Protein AF-A0A1W6N083-F1 (afdb_monomer_lite)

Secondary structure (DSSP, 8-state):
---PPP-TTSHHHHHHHHHHHHHHHHHHHHHHHHHHHTT-GGGHHHHHHHHHHHHHHHHHHHTS-TTTS-HHHHHHHHHHHHHHHHHHHHHHHHHHHS-TT----HHHHHHHTTTT-

pLDDT: mean 78.33, std 11.99, range [54.44, 95.31]

Structure (mmCIF, N/CA/C/O backbone):
data_AF-A0A1W6N083-F1
#
_entry.id   AF-A0A1W6N083-F1
#
loop_
_atom_site.group_PDB
_atom_site.id
_atom_site.type_symbol
_atom_site.label_atom_id
_atom_site.label_alt_id
_atom_site.label_comp_id
_atom_site.label_asym_id
_atom_site.label_entity_id
_atom_site.label_seq_id
_atom_site.pdbx_PDB_ins_code
_atom_site.Cartn_x
_atom_site.Cartn_y
_atom_site.Cartn_z
_atom_site.occupancy
_atom_site.B_iso_or_equiv
_atom_site.auth_seq_id
_atom_site.auth_comp_id
_atom_site.auth_asym_id
_atom_site.auth_atom_id
_atom_site.pdbx_PDB_model_num
ATOM 1 N N . MET A 1 1 ? -48.422 -7.367 26.287 1.00 58.53 1 MET A N 1
ATOM 2 C CA . MET A 1 1 ? -47.544 -8.138 25.378 1.00 58.53 1 MET A CA 1
ATOM 3 C C . MET A 1 1 ? -47.242 -7.254 24.163 1.00 58.53 1 MET A C 1
ATOM 5 O O . MET A 1 1 ? -48.152 -7.005 23.389 1.00 58.53 1 MET A O 1
ATOM 9 N N . SER A 1 2 ? -46.050 -6.652 24.055 1.00 71.44 2 SER A N 1
ATOM 10 C CA . SER A 1 2 ? -45.715 -5.656 23.013 1.00 71.44 2 SER A CA 1
ATOM 11 C C . SER A 1 2 ? -44.721 -6.254 22.017 1.00 71.44 2 SER A C 1
ATOM 13 O O . SER A 1 2 ? -43.572 -6.498 22.372 1.00 71.44 2 SER A O 1
ATOM 15 N N . THR A 1 3 ? -45.152 -6.505 20.780 1.00 77.19 3 THR A N 1
ATOM 16 C CA . THR A 1 3 ? -44.279 -6.964 19.690 1.00 77.19 3 THR A CA 1
ATOM 17 C C . THR A 1 3 ? -43.965 -5.785 18.780 1.00 77.19 3 THR A C 1
ATOM 19 O O . THR A 1 3 ? -44.801 -5.365 17.979 1.00 77.19 3 THR A O 1
ATOM 22 N N . ARG A 1 4 ? -42.769 -5.209 18.919 1.00 68.31 4 ARG A N 1
ATOM 23 C CA . ARG A 1 4 ? -42.318 -4.133 18.029 1.00 68.31 4 ARG A CA 1
ATOM 24 C C . ARG A 1 4 ? -41.910 -4.721 16.671 1.00 68.31 4 ARG A C 1
ATOM 26 O O . ARG A 1 4 ? -41.165 -5.701 16.654 1.00 68.31 4 ARG A O 1
ATOM 33 N N . PRO A 1 5 ? -42.345 -4.140 15.540 1.00 67.25 5 PRO A N 1
ATOM 34 C CA . PRO A 1 5 ? -41.905 -4.580 14.224 1.00 67.25 5 PRO A CA 1
ATOM 35 C C . PRO A 1 5 ? -40.424 -4.237 14.009 1.00 67.25 5 PRO A C 1
ATOM 37 O O . PRO A 1 5 ? -39.993 -3.098 14.199 1.00 67.25 5 PRO A O 1
ATOM 40 N N . VAL A 1 6 ? -39.639 -5.237 13.605 1.00 67.31 6 VAL A N 1
ATOM 41 C CA . VAL A 1 6 ? -38.221 -5.089 13.255 1.00 67.31 6 VAL A CA 1
ATOM 42 C C . VAL A 1 6 ? -38.106 -4.311 11.938 1.00 67.31 6 VAL A C 1
ATOM 44 O O . VAL A 1 6 ? -38.594 -4.741 10.893 1.00 67.31 6 VAL A O 1
ATOM 47 N N . SER A 1 7 ? -37.462 -3.144 11.991 1.00 68.56 7 SER A N 1
ATOM 48 C CA . SER A 1 7 ? -37.220 -2.262 10.843 1.00 68.56 7 SER A CA 1
ATOM 49 C C . SER A 1 7 ? -36.202 -2.872 9.866 1.00 68.56 7 SER A C 1
ATOM 51 O O . SER A 1 7 ? -35.028 -3.021 10.196 1.00 68.56 7 SER A O 1
ATOM 53 N N . LYS A 1 8 ? -36.629 -3.178 8.631 1.00 58.44 8 LYS A N 1
ATOM 54 C CA . LYS A 1 8 ? -35.793 -3.728 7.537 1.00 58.44 8 LYS A CA 1
ATOM 55 C C . LYS A 1 8 ? -34.963 -2.682 6.766 1.00 58.44 8 LYS A C 1
ATOM 57 O O . LYS A 1 8 ? -34.435 -2.988 5.702 1.00 58.44 8 LYS A O 1
ATOM 62 N N . ARG A 1 9 ? -34.843 -1.443 7.261 1.00 64.50 9 ARG A N 1
ATOM 63 C CA . ARG A 1 9 ? -34.189 -0.338 6.526 1.00 64.50 9 ARG A CA 1
ATOM 64 C C . ARG A 1 9 ? -32.673 -0.199 6.745 1.00 64.50 9 ARG A C 1
ATOM 66 O O . ARG A 1 9 ? -32.054 0.606 6.064 1.00 64.50 9 ARG A O 1
ATOM 73 N N . GLY A 1 10 ? -32.070 -0.974 7.652 1.00 58.59 10 GLY A N 1
ATOM 74 C CA . GLY A 1 10 ? -30.650 -0.823 8.015 1.00 58.59 10 GLY A CA 1
ATOM 75 C C . GLY A 1 10 ? -29.657 -1.741 7.290 1.00 58.59 10 GLY A C 1
ATOM 76 O O . GLY A 1 10 ? -28.530 -1.331 7.034 1.00 58.59 10 GLY A O 1
ATOM 77 N N . MET A 1 11 ? -30.044 -2.974 6.939 1.00 60.00 11 MET A N 1
ATOM 78 C CA . MET A 1 11 ? -29.085 -3.969 6.428 1.00 60.00 11 MET A CA 1
ATOM 79 C C . MET A 1 11 ? -28.577 -3.639 5.020 1.00 60.00 11 MET A C 1
ATOM 81 O O . MET A 1 11 ? -27.378 -3.701 4.770 1.00 60.00 11 MET A O 1
ATOM 85 N N . THR A 1 12 ? -29.452 -3.241 4.100 1.00 62.72 12 THR A N 1
ATOM 86 C CA . THR A 1 12 ? -29.088 -3.049 2.686 1.00 62.72 12 THR A CA 1
ATOM 87 C C . THR A 1 12 ? -28.088 -1.918 2.461 1.00 62.72 12 THR A C 1
ATOM 89 O O . THR A 1 12 ? -27.215 -2.067 1.615 1.00 62.72 12 THR A O 1
ATOM 92 N N . GLY A 1 13 ? -28.149 -0.827 3.233 1.00 62.06 13 GLY A N 1
ATOM 93 C CA . GLY A 1 13 ? -27.212 0.298 3.094 1.00 62.06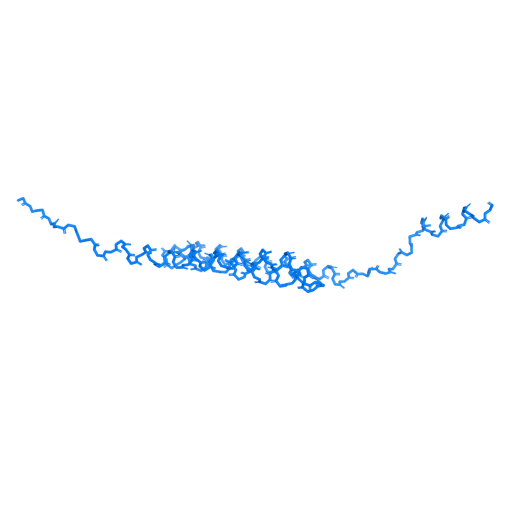 13 GLY A CA 1
ATOM 94 C C . GLY A 1 13 ? -25.781 -0.044 3.523 1.00 62.06 13 GLY A C 1
ATOM 95 O O . GLY A 1 13 ? -24.822 0.363 2.871 1.00 62.06 13 GLY A O 1
ATOM 96 N N . VAL A 1 14 ? -25.637 -0.852 4.577 1.00 66.56 14 VAL A N 1
ATOM 97 C CA . VAL A 1 14 ? -24.331 -1.321 5.065 1.00 66.56 14 VAL A CA 1
ATOM 98 C C . VAL A 1 14 ? -23.713 -2.304 4.068 1.00 66.56 14 VAL A C 1
ATOM 100 O O . VAL A 1 14 ? -22.551 -2.161 3.692 1.00 66.56 14 VAL A O 1
ATOM 103 N N . PHE A 1 15 ? -24.512 -3.253 3.571 1.00 68.25 15 PHE A N 1
ATOM 104 C CA . PHE A 1 15 ? -24.074 -4.202 2.546 1.00 68.25 15 PHE A CA 1
ATOM 105 C C . PHE A 1 15 ? -23.681 -3.515 1.232 1.00 68.25 15 PHE A C 1
ATOM 107 O O . PHE A 1 15 ? -22.669 -3.891 0.648 1.00 68.25 15 PHE A O 1
ATOM 114 N N . LEU A 1 16 ? -24.414 -2.484 0.790 1.00 71.06 16 LEU A N 1
ATOM 115 C CA . LEU A 1 16 ? -24.061 -1.725 -0.417 1.00 71.06 16 LEU A CA 1
ATOM 116 C C . LEU A 1 16 ? -22.715 -1.001 -0.277 1.00 71.06 16 LEU A C 1
ATOM 118 O O . LEU A 1 16 ? -21.933 -0.986 -1.225 1.00 71.06 16 LEU A O 1
ATOM 122 N N . GLY A 1 17 ? -22.421 -0.451 0.907 1.00 77.69 17 GLY A N 1
ATOM 123 C CA . GLY A 1 17 ? -21.132 0.181 1.194 1.00 77.69 17 GLY A CA 1
ATOM 124 C C . GLY A 1 17 ? -19.968 -0.808 1.097 1.00 77.69 17 GLY A C 1
ATOM 125 O O . GLY A 1 17 ? -19.006 -0.562 0.370 1.00 77.69 17 GLY A O 1
ATOM 126 N N . TYR A 1 18 ? -20.078 -1.962 1.763 1.00 80.00 18 TYR A N 1
ATOM 127 C CA . TYR A 1 18 ? -19.049 -3.006 1.696 1.00 80.00 18 TYR A CA 1
ATOM 128 C C . TYR A 1 18 ? -18.908 -3.617 0.297 1.00 80.00 18 TYR A C 1
ATOM 130 O O . TYR A 1 18 ? -17.787 -3.863 -0.146 1.00 80.00 18 TYR A O 1
ATOM 138 N N . ALA A 1 19 ? -20.014 -3.813 -0.426 1.00 83.69 19 ALA A N 1
ATOM 139 C CA . ALA A 1 19 ? -19.998 -4.317 -1.798 1.00 83.69 19 ALA A CA 1
ATOM 140 C C . ALA A 1 19 ? -19.293 -3.349 -2.764 1.00 83.69 19 ALA A C 1
ATOM 142 O O . ALA A 1 19 ? -18.542 -3.793 -3.631 1.00 83.69 19 ALA A O 1
ATOM 143 N N . GLY A 1 20 ? -19.472 -2.035 -2.587 1.00 85.25 20 GLY A N 1
ATOM 144 C CA . GLY A 1 20 ? -18.758 -1.022 -3.368 1.00 85.25 20 GLY A CA 1
ATOM 145 C C . GLY A 1 20 ? -17.243 -1.067 -3.150 1.00 85.25 20 GLY A C 1
ATOM 146 O O . GLY A 1 20 ? -16.479 -1.048 -4.114 1.00 85.25 20 GLY A O 1
ATOM 147 N N . VAL A 1 21 ? -16.794 -1.200 -1.896 1.00 84.00 21 VAL A N 1
ATOM 148 C CA . VAL A 1 21 ? -15.359 -1.339 -1.584 1.00 84.00 21 VAL A CA 1
ATOM 149 C C . VAL A 1 21 ? -14.803 -2.662 -2.114 1.00 84.00 21 VAL A C 1
ATOM 151 O O . VAL A 1 21 ? -13.698 -2.697 -2.653 1.00 84.00 21 VAL A O 1
ATOM 154 N N . TRP A 1 22 ? -15.567 -3.749 -2.000 1.00 86.06 22 TRP A N 1
ATOM 155 C CA . TRP A 1 22 ? -15.189 -5.046 -2.555 1.00 86.06 22 TRP A CA 1
ATOM 156 C C . TRP A 1 22 ? -15.000 -4.979 -4.076 1.00 86.06 22 TRP A C 1
ATOM 158 O O . TRP A 1 22 ? -13.981 -5.445 -4.585 1.00 86.06 22 TRP A O 1
ATOM 168 N N . LEU A 1 23 ? -15.923 -4.332 -4.796 1.00 91.38 23 LEU A N 1
ATOM 169 C CA . LEU A 1 23 ? -15.792 -4.108 -6.237 1.00 91.38 23 LEU A CA 1
ATOM 170 C C . LEU A 1 23 ? -14.556 -3.272 -6.571 1.00 91.38 23 LEU A C 1
ATOM 172 O O . LEU A 1 23 ? -13.816 -3.626 -7.485 1.00 91.38 23 LEU A O 1
ATOM 176 N N . LEU A 1 24 ? -14.299 -2.201 -5.815 1.00 89.88 24 LEU A N 1
ATOM 177 C CA . LEU A 1 24 ? -13.108 -1.374 -6.001 1.00 89.88 24 LEU A CA 1
ATOM 178 C C . LEU A 1 24 ? -11.821 -2.198 -5.833 1.00 89.88 24 LEU A C 1
ATOM 180 O O . LEU A 1 24 ? -10.922 -2.106 -6.665 1.00 89.88 24 LEU A O 1
ATOM 184 N N . LEU A 1 25 ? -11.747 -3.049 -4.806 1.00 89.75 25 LEU A N 1
ATOM 185 C CA . LEU A 1 25 ? -10.611 -3.948 -4.583 1.00 89.75 25 LEU A CA 1
ATOM 186 C C . LEU A 1 25 ? -10.425 -4.953 -5.722 1.00 89.75 25 LEU A C 1
ATOM 188 O O . LEU A 1 25 ? -9.293 -5.179 -6.147 1.00 89.75 25 LEU A O 1
ATOM 192 N N . MET A 1 26 ? -11.515 -5.530 -6.233 1.00 93.69 26 MET A N 1
ATOM 193 C CA . MET A 1 26 ? -11.466 -6.441 -7.381 1.00 93.69 26 MET A CA 1
ATOM 194 C C . MET A 1 26 ? -10.995 -5.735 -8.653 1.00 93.69 26 MET A C 1
ATOM 196 O O . MET A 1 26 ? -10.232 -6.306 -9.429 1.00 93.69 26 MET A O 1
ATOM 200 N N . LEU A 1 27 ? -11.390 -4.477 -8.847 1.00 93.50 27 LEU A N 1
ATOM 201 C CA . LEU A 1 27 ? -10.971 -3.669 -9.988 1.00 93.50 27 LEU A CA 1
ATOM 202 C C . LEU A 1 27 ? -9.472 -3.342 -9.914 1.00 93.50 27 LEU A C 1
ATOM 204 O O . LEU A 1 27 ? -8.755 -3.527 -10.896 1.00 93.50 27 LEU A O 1
ATOM 208 N N . LEU A 1 28 ? -8.974 -2.950 -8.736 1.00 90.00 28 LEU A N 1
ATOM 209 C CA . LEU A 1 28 ? -7.538 -2.758 -8.493 1.00 90.00 28 LEU A CA 1
ATOM 210 C C . LEU A 1 28 ? -6.742 -4.050 -8.712 1.00 90.00 28 LEU A C 1
ATOM 212 O O . LEU A 1 28 ? -5.679 -4.014 -9.330 1.00 90.00 28 LEU A O 1
ATOM 216 N N . LEU A 1 29 ? -7.260 -5.189 -8.245 1.00 91.88 29 LEU A N 1
ATOM 217 C CA . LEU A 1 29 ? -6.638 -6.494 -8.461 1.00 91.88 29 LEU A CA 1
ATOM 218 C C . LEU A 1 29 ? -6.564 -6.830 -9.956 1.00 91.88 29 LEU A C 1
ATOM 220 O O . LEU A 1 29 ? -5.509 -7.236 -10.440 1.00 91.88 29 LEU A O 1
ATOM 224 N N . GLY A 1 30 ? -7.660 -6.625 -10.689 1.00 92.06 30 GLY A N 1
ATOM 225 C CA . GLY A 1 30 ? -7.709 -6.821 -12.135 1.00 92.06 30 GLY A CA 1
ATOM 226 C C . GLY A 1 30 ? -6.714 -5.927 -12.875 1.00 92.06 30 GLY A C 1
ATOM 227 O O . GLY A 1 30 ? -6.017 -6.401 -13.770 1.00 92.06 30 GLY A O 1
ATOM 228 N N . ALA A 1 31 ? -6.578 -4.664 -12.462 1.00 89.38 31 ALA A N 1
ATOM 229 C CA . ALA A 1 31 ? -5.586 -3.746 -13.017 1.00 89.38 31 ALA A CA 1
ATOM 230 C C . ALA A 1 31 ? -4.149 -4.219 -12.744 1.00 89.38 31 ALA A C 1
ATOM 232 O O . ALA A 1 31 ? -3.325 -4.240 -13.659 1.00 89.38 31 ALA A O 1
ATOM 233 N N . ASN A 1 32 ? -3.858 -4.653 -11.513 1.00 90.94 32 ASN A N 1
ATOM 234 C CA . ASN A 1 32 ? -2.545 -5.179 -11.137 1.00 90.94 32 ASN A CA 1
ATOM 235 C C . ASN A 1 32 ? -2.179 -6.424 -11.964 1.00 90.94 32 ASN A C 1
ATOM 237 O O . ASN A 1 32 ? -1.076 -6.533 -12.502 1.00 90.94 32 ASN A O 1
ATOM 241 N N . LEU A 1 33 ? -3.144 -7.331 -12.131 1.00 89.38 33 LEU A N 1
ATOM 242 C CA . LEU A 1 33 ? -2.988 -8.535 -12.935 1.00 89.38 33 LEU A CA 1
ATOM 243 C C . LEU A 1 33 ? -2.788 -8.197 -14.422 1.00 89.38 33 LEU A C 1
ATOM 245 O O . LEU A 1 33 ? -1.896 -8.743 -15.066 1.00 89.38 33 LEU A O 1
ATOM 249 N N . GLY A 1 34 ? -3.554 -7.243 -14.957 1.00 88.19 34 GLY A N 1
ATOM 250 C CA . GLY A 1 34 ? -3.381 -6.745 -16.320 1.00 88.19 34 GLY A CA 1
ATOM 251 C C . GLY A 1 34 ? -1.970 -6.208 -16.562 1.00 88.19 34 GLY A C 1
ATOM 252 O O . GLY A 1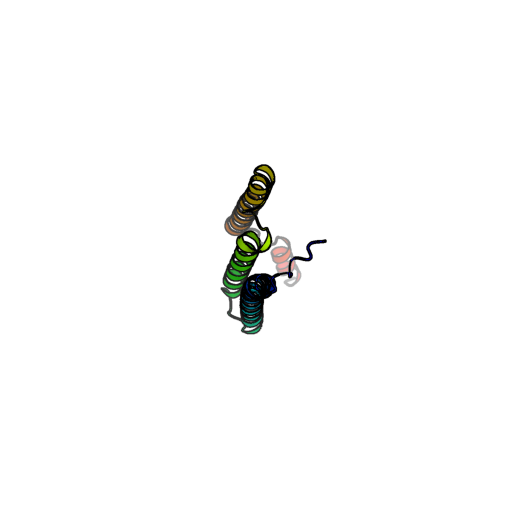 34 ? -1.317 -6.600 -17.525 1.00 88.19 34 GLY A O 1
ATOM 253 N N . ILE A 1 35 ? -1.440 -5.389 -15.650 1.00 86.56 35 ILE A N 1
ATOM 254 C CA . ILE A 1 35 ? -0.074 -4.852 -15.757 1.00 86.56 35 ILE A CA 1
ATOM 255 C C . ILE A 1 35 ? 0.977 -5.969 -15.762 1.00 86.56 35 ILE A C 1
ATOM 257 O O . ILE A 1 35 ? 1.978 -5.857 -16.473 1.00 86.56 35 ILE A O 1
ATOM 261 N N . ALA A 1 36 ? 0.758 -7.052 -15.010 1.00 84.44 36 ALA A N 1
ATOM 262 C CA . ALA A 1 36 ? 1.641 -8.217 -15.035 1.00 84.44 36 ALA A CA 1
ATOM 263 C C . ALA A 1 36 ? 1.666 -8.903 -16.412 1.00 84.44 36 ALA A C 1
ATOM 265 O O . ALA A 1 36 ? 2.733 -9.311 -16.872 1.00 84.44 36 ALA A O 1
ATOM 266 N N . TYR A 1 37 ? 0.527 -8.969 -17.106 1.00 82.81 37 TYR A N 1
ATOM 267 C CA . TYR A 1 37 ? 0.445 -9.565 -18.441 1.00 82.81 37 TYR A CA 1
ATOM 268 C C . TYR A 1 37 ? 0.918 -8.639 -19.567 1.00 82.81 37 TYR A C 1
ATOM 270 O O . TYR A 1 37 ? 1.478 -9.122 -20.550 1.00 82.81 37 TYR A O 1
ATOM 278 N N . LEU A 1 38 ? 0.767 -7.317 -19.433 1.00 82.38 38 LEU A N 1
ATOM 279 C CA . LEU A 1 38 ? 1.121 -6.366 -20.494 1.00 82.38 38 LEU A CA 1
ATOM 280 C C . LEU A 1 38 ? 2.640 -6.123 -20.675 1.00 82.38 38 LEU A C 1
ATOM 282 O O . LEU A 1 38 ? 3.015 -5.305 -21.509 1.00 82.38 38 LEU A O 1
ATOM 286 N N . ARG A 1 39 ? 3.534 -6.825 -19.955 1.00 73.56 39 ARG A N 1
ATOM 287 C CA . ARG A 1 39 ? 5.009 -6.692 -20.070 1.00 73.56 39 ARG A CA 1
ATOM 288 C C . ARG A 1 39 ? 5.475 -5.225 -20.185 1.00 73.56 39 ARG A C 1
ATOM 290 O O . ARG A 1 39 ? 6.241 -4.879 -21.081 1.00 73.56 39 ARG A O 1
ATOM 297 N N . LEU A 1 40 ? 5.066 -4.372 -19.239 1.00 69.56 40 LEU A N 1
ATOM 298 C CA . LEU A 1 40 ? 5.366 -2.922 -19.190 1.00 69.56 40 LEU A CA 1
ATOM 299 C C . LEU A 1 40 ? 6.867 -2.547 -19.027 1.00 69.56 40 LEU A C 1
ATOM 301 O O . LEU A 1 40 ? 7.211 -1.431 -18.641 1.00 69.56 40 LEU A O 1
ATOM 305 N N . GLY A 1 41 ? 7.796 -3.453 -19.328 1.00 77.56 41 GLY A N 1
ATOM 306 C CA . GLY A 1 41 ? 9.231 -3.208 -19.230 1.00 77.56 41 GLY A CA 1
ATOM 307 C C . GLY A 1 41 ? 9.704 -2.987 -17.789 1.00 77.56 41 GLY A C 1
ATOM 308 O O . GLY A 1 41 ? 9.125 -3.497 -16.831 1.00 77.56 41 GLY A O 1
ATOM 309 N N . ARG A 1 42 ? 10.792 -2.223 -17.632 1.00 79.81 42 ARG A N 1
ATOM 310 C CA . ARG A 1 42 ? 11.513 -2.020 -16.359 1.00 79.81 42 ARG A CA 1
ATOM 311 C C . ARG A 1 42 ? 10.661 -1.398 -15.243 1.00 79.81 42 ARG A C 1
ATOM 313 O O . ARG A 1 42 ? 10.951 -1.641 -14.077 1.00 79.81 42 ARG A O 1
ATOM 320 N N . PHE A 1 43 ? 9.635 -0.616 -15.582 1.00 81.44 43 PHE A N 1
ATOM 321 C CA . PHE A 1 43 ? 8.811 0.117 -14.611 1.00 81.44 43 PHE A CA 1
ATOM 322 C C . PHE A 1 43 ? 7.605 -0.675 -14.090 1.00 81.44 43 PHE A C 1
ATOM 324 O O . PHE A 1 43 ? 6.984 -0.257 -13.112 1.00 81.44 43 PHE A O 1
ATOM 331 N N . ALA A 1 44 ? 7.291 -1.831 -14.688 1.00 85.00 44 ALA A N 1
ATOM 332 C CA . ALA A 1 44 ? 6.164 -2.665 -14.269 1.00 85.00 44 ALA A CA 1
ATOM 333 C C . ALA A 1 44 ? 6.187 -3.036 -12.768 1.00 85.00 44 ALA A C 1
ATOM 335 O O . ALA A 1 44 ? 5.146 -2.898 -12.126 1.00 85.00 44 ALA A O 1
ATOM 336 N N . PRO A 1 45 ? 7.330 -3.419 -12.159 1.00 84.50 45 PRO A N 1
ATOM 337 C CA . PRO A 1 45 ? 7.367 -3.784 -10.742 1.00 84.50 45 PRO A CA 1
ATOM 338 C C . PRO A 1 45 ? 7.043 -2.610 -9.811 1.00 84.50 45 PRO A C 1
ATOM 340 O O . PRO A 1 45 ? 6.318 -2.782 -8.837 1.00 84.50 45 PRO A O 1
ATOM 343 N N . ALA A 1 46 ? 7.533 -1.404 -10.122 1.00 87.38 46 ALA A N 1
ATOM 344 C CA . ALA A 1 46 ? 7.259 -0.210 -9.320 1.00 87.38 46 ALA A CA 1
ATOM 345 C C . ALA A 1 46 ? 5.763 0.151 -9.343 1.00 87.38 46 ALA A C 1
ATOM 347 O O . ALA A 1 46 ? 5.178 0.471 -8.310 1.00 87.38 46 ALA A O 1
ATOM 348 N N . LEU A 1 47 ? 5.131 0.033 -10.514 1.00 88.50 47 LEU A N 1
ATOM 349 C CA . LEU A 1 47 ? 3.696 0.257 -10.696 1.00 88.50 47 LEU A CA 1
ATOM 350 C C . LEU A 1 47 ? 2.847 -0.777 -9.944 1.00 88.50 47 LEU A C 1
ATOM 352 O O . LEU A 1 47 ? 1.914 -0.402 -9.235 1.00 88.50 47 LEU A O 1
ATOM 356 N N . GLN A 1 48 ? 3.196 -2.063 -10.048 1.00 90.50 48 GLN A N 1
ATOM 357 C CA . GLN A 1 48 ? 2.508 -3.146 -9.333 1.00 90.50 48 GLN A CA 1
ATOM 358 C C . GLN A 1 48 ? 2.620 -2.980 -7.812 1.00 90.50 48 GLN A C 1
ATOM 360 O O . GLN A 1 48 ? 1.628 -3.130 -7.100 1.00 90.50 48 GLN A O 1
ATOM 365 N N . LEU A 1 49 ? 3.802 -2.602 -7.310 1.00 89.12 49 LEU A N 1
ATOM 366 C CA . LEU A 1 49 ? 4.005 -2.295 -5.892 1.00 89.12 49 LEU A CA 1
ATOM 367 C C . LEU A 1 49 ? 3.179 -1.085 -5.442 1.00 89.12 49 LEU A C 1
ATOM 369 O O . LEU A 1 49 ? 2.586 -1.126 -4.366 1.00 89.12 49 LEU A O 1
ATOM 373 N N . GLY A 1 50 ? 3.082 -0.036 -6.264 1.00 90.56 50 GLY A N 1
ATOM 374 C CA . GLY A 1 50 ? 2.239 1.126 -5.975 1.00 90.56 50 GLY A CA 1
ATOM 375 C C . GLY A 1 50 ? 0.754 0.766 -5.854 1.00 90.56 50 GLY A C 1
ATOM 376 O O . GLY A 1 50 ? 0.087 1.178 -4.903 1.00 90.56 50 GLY A O 1
ATOM 377 N N . ILE A 1 51 ? 0.242 -0.060 -6.771 1.00 91.50 51 ILE A N 1
ATOM 378 C CA . ILE A 1 51 ? -1.149 -0.537 -6.729 1.00 91.50 51 ILE A CA 1
ATOM 379 C C . ILE A 1 51 ? -1.375 -1.442 -5.515 1.00 91.50 51 ILE A C 1
ATOM 381 O O . ILE A 1 51 ? -2.356 -1.260 -4.793 1.00 91.50 51 ILE A O 1
ATOM 385 N N . ALA A 1 52 ? -0.448 -2.362 -5.237 1.00 89.88 52 ALA A N 1
ATOM 386 C CA . ALA A 1 52 ? -0.519 -3.235 -4.070 1.00 89.88 52 ALA A CA 1
ATOM 387 C C . ALA A 1 52 ? -0.514 -2.440 -2.750 1.00 89.88 52 ALA A C 1
ATOM 389 O O . ALA A 1 52 ? -1.292 -2.743 -1.844 1.00 89.88 52 ALA A O 1
ATOM 390 N N . ALA A 1 53 ? 0.298 -1.382 -2.648 1.00 89.19 53 ALA A N 1
ATOM 391 C CA . ALA A 1 53 ? 0.316 -0.496 -1.485 1.00 89.19 53 ALA A CA 1
ATOM 392 C C . ALA A 1 53 ? -1.023 0.238 -1.304 1.00 89.19 53 ALA A C 1
ATOM 394 O O . ALA A 1 53 ? -1.546 0.316 -0.191 1.00 89.19 53 ALA A O 1
ATOM 395 N N . PHE A 1 54 ? -1.622 0.724 -2.395 1.00 90.12 54 PHE A N 1
ATOM 396 C CA . PHE A 1 54 ? -2.934 1.367 -2.345 1.00 90.12 54 PHE A CA 1
ATOM 397 C C . PHE A 1 54 ? -4.044 0.380 -1.942 1.00 90.12 54 PHE A C 1
ATOM 399 O O . PHE A 1 54 ? -4.887 0.717 -1.108 1.00 90.12 54 PHE A O 1
ATOM 406 N N . GLN A 1 55 ? -4.005 -0.865 -2.438 1.00 89.19 55 GLN A N 1
ATOM 407 C CA . GLN A 1 55 ? -4.903 -1.937 -1.985 1.00 89.19 55 GLN A CA 1
ATOM 408 C C . GLN A 1 55 ? -4.768 -2.194 -0.478 1.00 89.19 55 GLN A C 1
ATOM 410 O O . GLN A 1 55 ? -5.778 -2.268 0.223 1.00 89.19 55 GLN A O 1
ATOM 415 N N . ALA A 1 56 ? -3.540 -2.286 0.039 1.00 87.06 56 ALA A N 1
ATOM 416 C CA . ALA A 1 56 ? -3.299 -2.478 1.467 1.00 87.06 56 ALA A CA 1
ATOM 417 C C . ALA A 1 56 ? -3.842 -1.306 2.306 1.00 87.06 56 ALA A C 1
ATOM 419 O O . ALA A 1 56 ? -4.459 -1.533 3.347 1.00 87.06 56 ALA A O 1
ATOM 420 N N . LEU A 1 57 ? -3.689 -0.064 1.831 1.00 86.06 57 LEU A N 1
ATOM 421 C CA . LEU A 1 57 ? -4.215 1.129 2.500 1.00 86.06 57 LEU A CA 1
ATOM 422 C C . LEU A 1 57 ? -5.751 1.132 2.553 1.00 86.06 57 LEU A C 1
ATOM 424 O O . LEU A 1 57 ? -6.330 1.418 3.601 1.00 86.06 57 LEU A O 1
ATOM 428 N N . LEU A 1 58 ? -6.413 0.779 1.446 1.00 84.12 58 LEU A N 1
ATOM 429 C CA . LEU A 1 58 ? -7.869 0.619 1.379 1.00 84.12 58 LEU A CA 1
ATOM 430 C C . LEU A 1 58 ? -8.358 -0.420 2.395 1.00 84.12 58 LEU A C 1
ATOM 432 O O . LEU A 1 58 ? -9.294 -0.153 3.148 1.00 84.12 58 LEU A O 1
ATOM 436 N N . ILE A 1 59 ? -7.704 -1.582 2.459 1.00 83.38 59 ILE A N 1
ATOM 437 C CA . ILE A 1 59 ? -8.046 -2.641 3.418 1.00 83.38 59 ILE A CA 1
ATOM 438 C C . ILE A 1 59 ? -7.864 -2.145 4.856 1.00 83.38 59 ILE A C 1
ATOM 440 O O . ILE A 1 59 ? -8.767 -2.296 5.682 1.00 83.38 59 ILE A O 1
ATOM 444 N N . TRP A 1 60 ? -6.734 -1.501 5.145 1.00 78.88 60 TRP A N 1
ATOM 445 C CA . TRP A 1 60 ? -6.433 -0.968 6.469 1.00 78.88 60 TRP A CA 1
ATOM 446 C C . TRP A 1 60 ? -7.463 0.076 6.922 1.00 78.88 60 TRP A C 1
ATOM 448 O O . TRP A 1 60 ? -7.999 -0.027 8.022 1.00 78.88 60 TRP A O 1
ATOM 458 N N . LEU A 1 61 ? -7.811 1.045 6.070 1.00 74.25 61 LEU A N 1
ATOM 459 C CA . LEU A 1 61 ? -8.745 2.120 6.422 1.00 74.25 61 LEU A CA 1
ATOM 460 C C . LEU A 1 61 ? -10.207 1.659 6.520 1.00 74.25 61 LEU A C 1
ATOM 462 O O . LEU A 1 61 ? -10.945 2.171 7.364 1.00 74.25 61 LEU A O 1
ATOM 466 N N . LEU A 1 62 ? -10.642 0.734 5.657 1.00 71.06 62 LEU A N 1
ATOM 467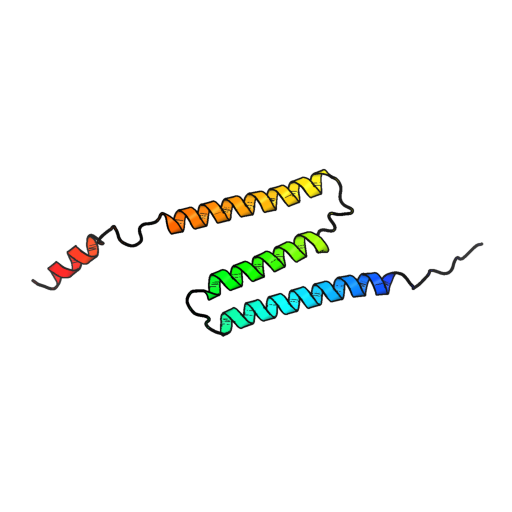 C CA . LEU A 1 62 ? -12.064 0.402 5.484 1.00 71.06 62 LEU A CA 1
ATOM 468 C C . LEU A 1 62 ? -12.468 -0.920 6.146 1.00 71.06 62 LEU A C 1
ATOM 470 O O . LEU A 1 62 ? -13.553 -0.997 6.721 1.00 71.06 62 LEU A O 1
ATOM 474 N N . PHE A 1 63 ? -11.619 -1.951 6.103 1.00 65.69 63 PHE A N 1
ATOM 475 C CA . PHE A 1 63 ? -11.970 -3.282 6.618 1.00 65.69 63 PHE A CA 1
ATOM 476 C C . PHE A 1 63 ? -11.575 -3.500 8.076 1.00 65.69 63 PHE A C 1
ATOM 478 O O . PHE A 1 63 ? -12.274 -4.225 8.779 1.00 65.69 63 PHE A O 1
ATOM 485 N N . MET A 1 64 ? -10.526 -2.845 8.584 1.00 67.75 64 MET A N 1
ATOM 486 C CA . MET A 1 64 ? -10.122 -3.023 9.990 1.00 67.75 64 MET A CA 1
ATOM 487 C C . MET A 1 64 ? -11.002 -2.266 10.998 1.00 67.75 64 MET A C 1
ATOM 489 O O . MET A 1 64 ? -10.700 -2.287 12.187 1.00 67.75 64 MET A O 1
ATOM 493 N N . ASN A 1 65 ? -12.073 -1.592 10.552 1.00 63.72 65 ASN A N 1
ATOM 494 C CA . ASN A 1 65 ? -13.030 -0.847 11.384 1.00 63.72 65 ASN A CA 1
ATOM 495 C C . ASN A 1 65 ? -12.375 -0.079 12.558 1.00 63.72 65 ASN A C 1
ATOM 497 O O . ASN A 1 65 ? -12.881 -0.047 13.683 1.00 63.72 65 ASN A O 1
ATOM 501 N N . LEU A 1 66 ? -11.231 0.563 12.292 1.00 56.81 66 LEU A N 1
ATOM 502 C CA . LEU A 1 66 ? -10.403 1.248 13.296 1.00 56.81 66 LEU A CA 1
ATOM 503 C C . LEU A 1 66 ? -11.150 2.375 14.022 1.00 56.81 66 LEU A C 1
ATOM 505 O O . LEU A 1 66 ? -10.725 2.815 15.088 1.00 56.81 66 LEU A O 1
ATOM 509 N N . ARG A 1 67 ? -12.270 2.833 13.453 1.00 54.44 67 ARG A N 1
ATOM 510 C CA . ARG A 1 67 ? -13.149 3.860 14.019 1.00 54.44 67 ARG A CA 1
ATOM 511 C C . ARG A 1 67 ? -13.969 3.375 15.219 1.00 54.44 67 ARG A C 1
ATOM 513 O O . ARG A 1 67 ? -14.331 4.207 16.040 1.00 54.44 67 ARG A O 1
ATOM 520 N N . GLY A 1 68 ? -14.243 2.073 15.334 1.00 59.19 68 GLY A N 1
ATOM 521 C CA . GLY A 1 68 ? -14.968 1.486 16.471 1.00 59.19 68 GLY A CA 1
ATOM 522 C C . GLY A 1 68 ? -14.082 0.739 17.474 1.00 59.19 68 GLY A C 1
ATOM 523 O O . GLY A 1 68 ? -14.575 0.304 18.510 1.00 59.19 68 GLY A O 1
ATOM 524 N N . SER A 1 69 ? -12.793 0.554 17.167 1.00 58.72 69 SER A N 1
ATOM 525 C CA . SER A 1 69 ? -11.883 -0.260 17.984 1.00 58.72 69 SER A CA 1
ATOM 526 C C . SER A 1 69 ? -11.221 0.535 19.113 1.00 58.72 69 SER A C 1
ATOM 528 O O . SER A 1 69 ? -11.029 1.750 19.010 1.00 58.72 69 SER A O 1
ATOM 530 N N . SER A 1 70 ? -10.825 -0.168 20.174 1.00 67.44 70 SER A N 1
ATOM 531 C CA . SER A 1 70 ? -10.146 0.415 21.329 1.00 67.44 70 SER A CA 1
ATOM 532 C C . SER A 1 70 ? -8.812 1.094 20.942 1.00 67.44 70 SER A C 1
ATOM 534 O O . SER A 1 70 ? -8.134 0.656 20.007 1.00 67.44 70 SER A O 1
ATOM 536 N N . PRO A 1 71 ? -8.391 2.155 21.664 1.00 73.00 71 PRO A N 1
ATOM 537 C CA . PRO A 1 71 ? -7.150 2.889 21.389 1.00 73.00 71 PRO A CA 1
ATOM 538 C C . PRO A 1 71 ? -5.883 2.035 21.151 1.00 73.00 71 PRO A C 1
ATOM 540 O O . PRO A 1 71 ? -5.155 2.352 20.208 1.00 73.00 71 PRO A O 1
ATOM 543 N N . PRO A 1 72 ? -5.605 0.947 21.908 1.00 73.31 72 PRO A N 1
ATOM 544 C CA . PRO A 1 72 ? -4.402 0.140 21.683 1.00 73.31 72 PRO A CA 1
ATOM 545 C C . PRO A 1 72 ? -4.389 -0.592 20.333 1.00 73.31 72 PRO A C 1
ATOM 547 O O . PRO A 1 72 ? -3.329 -0.716 19.724 1.00 73.31 72 PRO A O 1
ATOM 550 N N . VAL A 1 73 ? -5.548 -1.011 19.809 1.00 79.12 73 VAL A N 1
ATOM 551 C CA . VAL A 1 73 ? -5.637 -1.695 18.503 1.00 79.12 73 VAL A CA 1
ATOM 552 C C . VAL A 1 73 ? -5.211 -0.761 17.372 1.00 79.12 73 VAL A C 1
ATOM 554 O O . VAL A 1 73 ? -4.484 -1.161 16.462 1.00 79.12 73 VAL A O 1
ATOM 557 N N . ARG A 1 74 ? -5.603 0.515 17.460 1.00 76.62 74 ARG A N 1
ATOM 558 C CA . ARG A 1 74 ? -5.220 1.541 16.483 1.00 76.62 74 ARG A CA 1
ATOM 559 C C . ARG A 1 74 ? -3.716 1.790 16.477 1.00 76.62 74 ARG A C 1
ATOM 561 O O . ARG A 1 74 ? -3.134 1.908 15.402 1.00 76.62 74 ARG A O 1
ATOM 568 N N . LEU A 1 75 ? -3.106 1.833 17.663 1.00 83.31 75 LEU A N 1
ATOM 569 C CA . LEU A 1 75 ? -1.665 2.026 17.812 1.00 83.31 75 LEU A CA 1
ATOM 570 C C . LEU A 1 75 ? -0.894 0.850 17.214 1.00 83.31 75 LEU A C 1
ATOM 572 O O . LEU A 1 75 ? -0.078 1.076 16.326 1.00 83.31 75 LEU A O 1
ATOM 576 N N . CYS A 1 76 ? -1.220 -0.392 17.587 1.00 85.50 76 CYS A N 1
ATOM 577 C CA . CYS A 1 76 ? -0.574 -1.578 17.017 1.00 85.50 76 CYS A CA 1
ATOM 578 C C . CYS A 1 76 ? -0.696 -1.630 15.486 1.00 85.50 76 CYS A C 1
ATOM 580 O O . CYS A 1 76 ? 0.287 -1.909 14.799 1.00 85.50 76 CYS A O 1
ATOM 582 N N . ALA A 1 77 ? -1.873 -1.306 14.939 1.00 82.56 77 ALA A N 1
ATOM 583 C CA . ALA A 1 77 ? -2.089 -1.277 13.495 1.00 82.56 77 ALA A CA 1
ATOM 584 C C . ALA A 1 77 ? -1.240 -0.197 12.796 1.00 82.56 77 ALA A C 1
ATOM 586 O O . ALA A 1 77 ? -0.668 -0.460 11.740 1.00 82.56 77 ALA A O 1
ATOM 587 N N . SER A 1 78 ? -1.115 0.999 13.385 1.00 83.88 78 SER A N 1
ATOM 588 C CA . SER A 1 78 ? -0.222 2.042 12.858 1.00 83.88 78 SER A CA 1
ATOM 589 C C . SER A 1 78 ? 1.260 1.689 13.002 1.00 83.88 78 SER A C 1
ATOM 591 O O . SER A 1 78 ? 2.037 1.961 12.091 1.00 83.88 78 SER A O 1
ATOM 593 N N . THR A 1 79 ? 1.658 1.034 14.098 1.00 89.69 79 THR A N 1
ATOM 594 C CA . THR A 1 79 ? 3.040 0.595 14.324 1.00 89.69 79 THR A CA 1
ATOM 595 C C . THR A 1 79 ? 3.45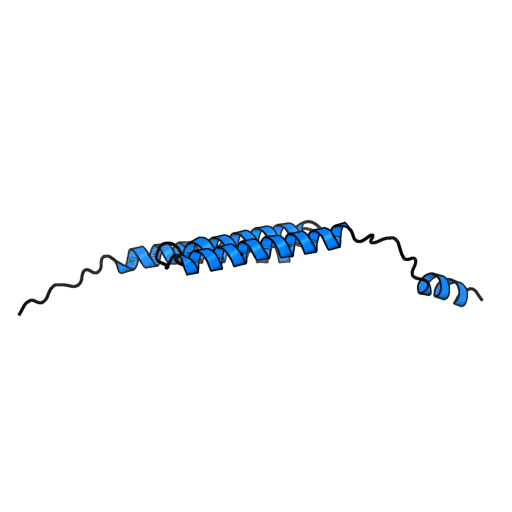9 -0.453 13.300 1.00 89.69 79 THR A C 1
ATOM 597 O O . THR A 1 79 ? 4.568 -0.372 12.785 1.00 89.69 79 THR A O 1
ATOM 600 N N . GLY A 1 80 ? 2.574 -1.389 12.938 1.00 88.06 80 GLY A N 1
ATOM 601 C CA . GLY A 1 80 ? 2.843 -2.354 11.869 1.00 88.06 80 GLY A CA 1
ATOM 602 C C . GLY A 1 80 ? 3.079 -1.689 10.508 1.00 88.06 80 GLY A C 1
ATOM 603 O O . GLY A 1 80 ? 4.019 -2.050 9.803 1.00 88.06 80 GLY A O 1
ATOM 604 N N . LEU A 1 81 ? 2.281 -0.672 10.158 1.00 86.56 81 LEU A N 1
ATOM 605 C CA . LEU A 1 81 ? 2.491 0.107 8.930 1.00 86.56 81 LEU A CA 1
ATOM 606 C C . LEU A 1 81 ? 3.799 0.899 8.956 1.00 86.56 81 LEU A C 1
ATOM 608 O O . LEU A 1 81 ? 4.544 0.880 7.979 1.00 86.56 81 LEU A O 1
ATOM 612 N N . LEU A 1 82 ? 4.097 1.565 10.074 1.00 91.00 82 LEU A N 1
ATOM 613 C CA . LEU A 1 82 ? 5.360 2.279 10.255 1.00 91.00 82 LEU A CA 1
ATOM 614 C C . LEU A 1 82 ? 6.554 1.324 10.101 1.00 91.00 82 LEU A C 1
ATOM 616 O O . LEU A 1 82 ? 7.520 1.637 9.409 1.00 91.00 82 LEU A O 1
ATOM 620 N N . TRP A 1 83 ? 6.467 0.140 10.705 1.00 93.75 83 TRP A N 1
ATOM 621 C CA . TRP A 1 83 ? 7.507 -0.880 10.616 1.00 93.75 83 TRP A CA 1
ATOM 622 C C . TRP A 1 83 ? 7.722 -1.373 9.180 1.00 93.75 83 TRP A C 1
ATOM 624 O O . TRP A 1 83 ? 8.863 -1.513 8.742 1.00 93.75 83 TRP A O 1
ATOM 634 N N . LEU A 1 84 ? 6.644 -1.581 8.417 1.00 90.62 84 LEU A N 1
ATOM 635 C CA . LEU A 1 84 ? 6.728 -1.939 6.997 1.00 90.62 84 LEU A CA 1
ATOM 636 C C . LEU A 1 84 ? 7.442 -0.872 6.163 1.00 90.62 84 LEU A C 1
ATOM 638 O O . LEU A 1 84 ? 8.252 -1.219 5.305 1.00 90.62 84 LEU A O 1
ATOM 642 N N . ILE A 1 85 ? 7.177 0.412 6.423 1.00 91.81 85 ILE A N 1
ATOM 643 C CA . ILE A 1 85 ? 7.863 1.517 5.739 1.00 91.81 85 ILE A CA 1
ATOM 644 C C . ILE A 1 85 ? 9.370 1.449 6.009 1.00 91.81 85 ILE A C 1
ATOM 646 O O . ILE A 1 85 ? 10.153 1.541 5.065 1.00 91.81 85 ILE A O 1
ATOM 650 N N . PHE A 1 86 ? 9.783 1.218 7.261 1.00 95.31 86 PHE A N 1
ATOM 651 C CA . PHE A 1 86 ? 11.201 1.055 7.592 1.00 95.31 86 PHE A CA 1
ATOM 652 C C . PHE A 1 86 ? 11.834 -0.140 6.878 1.00 95.31 86 PHE A C 1
ATOM 654 O O . PHE A 1 86 ? 12.894 0.016 6.277 1.00 95.31 86 PHE A O 1
ATOM 661 N N . MET A 1 87 ? 11.180 -1.305 6.900 1.00 94.75 87 MET A N 1
ATOM 662 C CA . MET A 1 87 ? 11.664 -2.503 6.207 1.00 94.75 87 MET A CA 1
ATOM 663 C C . MET A 1 87 ? 11.872 -2.240 4.713 1.00 94.75 87 MET A C 1
ATOM 665 O O . MET A 1 87 ? 12.956 -2.501 4.199 1.00 94.75 87 MET A O 1
ATOM 669 N N . PHE A 1 88 ? 10.886 -1.652 4.028 1.00 92.62 88 PHE A N 1
ATOM 670 C CA . PHE A 1 88 ? 11.030 -1.327 2.610 1.00 92.62 88 PHE A CA 1
ATOM 671 C C . PHE A 1 88 ? 12.137 -0.309 2.350 1.00 92.62 88 PHE A C 1
ATOM 673 O O . PHE A 1 88 ? 12.953 -0.535 1.459 1.00 92.62 88 PHE A O 1
ATOM 680 N N . SER A 1 89 ? 12.211 0.777 3.123 1.00 94.56 89 SER A N 1
ATOM 681 C CA . SER A 1 89 ? 13.274 1.777 2.966 1.00 94.56 89 SER A CA 1
ATOM 682 C C . SER A 1 89 ? 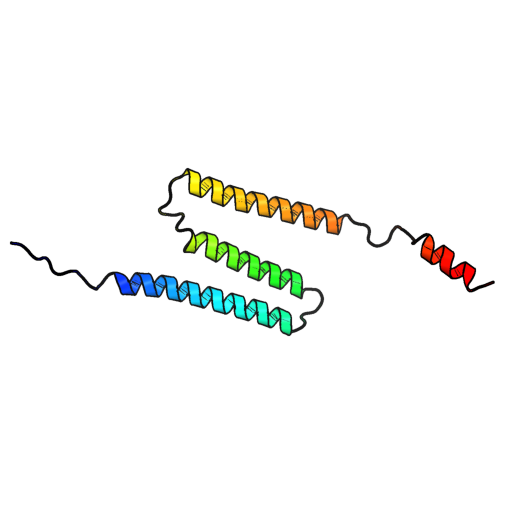14.664 1.162 3.119 1.00 94.56 89 SER A C 1
ATOM 684 O O . SER A 1 89 ? 15.543 1.444 2.310 1.00 94.56 89 SER A O 1
ATOM 686 N N . LEU A 1 90 ? 14.856 0.297 4.118 1.00 94.56 90 LEU A N 1
ATOM 687 C CA . LEU A 1 90 ? 16.123 -0.399 4.343 1.00 94.56 90 LEU A CA 1
ATOM 688 C C . LEU A 1 90 ? 16.457 -1.346 3.187 1.00 94.56 90 LEU A C 1
ATOM 690 O O . LEU A 1 90 ? 17.582 -1.329 2.698 1.00 94.56 90 LEU A O 1
ATOM 694 N N . THR A 1 91 ? 15.485 -2.128 2.708 1.00 92.88 91 THR A N 1
ATOM 695 C CA . THR A 1 91 ? 15.673 -3.016 1.553 1.00 92.88 91 THR A CA 1
ATOM 696 C C . THR A 1 91 ? 16.038 -2.237 0.291 1.00 92.88 91 THR A C 1
ATOM 698 O O . THR A 1 91 ? 16.992 -2.597 -0.391 1.00 92.88 91 THR A O 1
ATOM 701 N N . PHE A 1 92 ? 15.322 -1.155 -0.029 1.00 90.44 92 PHE A N 1
ATOM 702 C CA . PHE A 1 92 ? 15.641 -0.336 -1.200 1.00 90.44 92 PHE A CA 1
ATOM 703 C C . PHE A 1 92 ? 17.011 0.334 -1.079 1.00 90.44 92 PHE A C 1
ATOM 705 O O . PHE A 1 92 ? 17.749 0.339 -2.061 1.00 90.44 92 PHE A O 1
ATOM 712 N N . SER A 1 93 ? 17.378 0.839 0.104 1.00 93.00 93 SER A N 1
ATOM 713 C CA . SER A 1 93 ? 18.733 1.344 0.351 1.00 93.00 93 SER A CA 1
ATOM 714 C C . SER A 1 93 ? 19.796 0.269 0.123 1.00 93.00 93 SER A C 1
ATOM 716 O O . SER A 1 93 ? 20.775 0.550 -0.556 1.00 93.00 93 SER A O 1
ATOM 718 N N . ASP A 1 94 ? 19.599 -0.964 0.606 1.00 90.31 94 ASP A N 1
ATOM 719 C CA . ASP A 1 94 ? 20.543 -2.069 0.362 1.00 90.31 94 ASP A CA 1
ATOM 720 C C . ASP A 1 94 ? 20.736 -2.322 -1.140 1.00 90.31 94 ASP A C 1
ATOM 722 O O . ASP A 1 94 ? 21.863 -2.356 -1.634 1.00 90.31 94 ASP A O 1
ATOM 726 N N . TYR A 1 95 ? 19.640 -2.410 -1.899 1.00 87.94 95 TYR A N 1
ATOM 727 C CA . TYR A 1 95 ? 19.708 -2.606 -3.349 1.00 87.94 95 TYR A CA 1
ATOM 728 C C . TYR A 1 95 ? 20.381 -1.449 -4.095 1.00 87.94 95 TYR A C 1
ATOM 730 O O . TYR A 1 95 ? 21.070 -1.705 -5.084 1.00 87.94 95 TYR A O 1
ATOM 738 N N . LEU A 1 96 ? 20.173 -0.205 -3.648 1.00 89.06 96 LEU A N 1
ATOM 739 C CA . LEU A 1 96 ? 20.766 0.998 -4.240 1.00 89.06 96 LEU A CA 1
ATOM 740 C C . LEU A 1 96 ? 22.255 1.148 -3.910 1.00 89.06 96 LEU A C 1
ATOM 742 O O . LEU A 1 96 ? 23.000 1.675 -4.728 1.00 89.06 96 LEU A O 1
ATOM 746 N N . THR A 1 97 ? 22.683 0.722 -2.719 1.00 87.88 97 THR A N 1
ATOM 747 C CA . THR A 1 97 ? 24.083 0.808 -2.272 1.00 87.88 97 THR A CA 1
ATOM 748 C C . THR A 1 97 ? 24.925 -0.374 -2.746 1.00 87.88 97 THR A C 1
ATOM 750 O O . THR A 1 97 ? 26.151 -0.282 -2.764 1.00 87.88 97 THR A O 1
ATOM 753 N N . ARG A 1 98 ? 24.308 -1.483 -3.168 1.00 83.06 98 ARG A N 1
ATOM 754 C CA . ARG A 1 98 ? 25.036 -2.547 -3.864 1.00 83.06 98 ARG A CA 1
ATOM 755 C C . ARG A 1 98 ? 25.668 -1.976 -5.135 1.00 83.06 98 ARG A C 1
ATOM 757 O O . ARG A 1 98 ? 24.969 -1.466 -6.002 1.00 83.06 98 ARG A O 1
ATOM 764 N N . ASP A 1 99 ? 26.983 -2.127 -5.264 1.00 76.62 99 ASP A N 1
ATOM 765 C CA . ASP A 1 99 ? 27.692 -1.948 -6.527 1.00 76.62 99 ASP A CA 1
ATOM 766 C C . ASP A 1 99 ? 27.531 -3.233 -7.337 1.00 76.62 99 ASP A C 1
ATOM 768 O O . ASP A 1 99 ? 28.154 -4.258 -7.055 1.00 76.62 99 ASP A O 1
ATOM 772 N N . TRP A 1 100 ? 26.672 -3.204 -8.355 1.00 70.25 100 TRP A N 1
ATOM 773 C CA . TRP A 1 100 ? 26.387 -4.380 -9.187 1.00 70.25 100 TRP A CA 1
ATOM 774 C C . TRP A 1 100 ? 27.578 -4.733 -10.113 1.00 70.25 100 TRP A C 1
ATOM 776 O O . TRP A 1 100 ? 27.488 -5.692 -10.874 1.00 70.25 100 TRP A O 1
ATOM 786 N N . ASN A 1 101 ? 28.699 -3.993 -10.023 1.00 69.25 101 ASN A N 1
ATOM 787 C CA . ASN A 1 101 ? 29.788 -3.966 -11.008 1.00 69.25 101 ASN A CA 1
ATOM 788 C C . ASN A 1 101 ? 31.215 -4.262 -10.475 1.00 69.25 101 ASN A C 1
ATOM 790 O O . ASN A 1 101 ? 32.163 -4.145 -11.243 1.00 69.25 101 ASN A O 1
ATOM 794 N N . GLY A 1 102 ? 31.433 -4.610 -9.202 1.00 60.47 102 GLY A N 1
ATOM 795 C CA . GLY A 1 102 ? 32.787 -4.495 -8.614 1.00 60.47 102 GLY A CA 1
ATOM 796 C C . GLY A 1 102 ? 33.643 -5.760 -8.474 1.00 60.47 102 GLY A C 1
ATOM 797 O O . GLY A 1 102 ? 34.867 -5.668 -8.475 1.00 60.47 102 GLY A O 1
ATOM 798 N N . ALA A 1 103 ? 33.046 -6.942 -8.331 1.00 58.72 103 ALA A N 1
ATOM 799 C CA . ALA A 1 103 ? 33.805 -8.183 -8.206 1.00 58.72 103 ALA A CA 1
ATOM 800 C C . ALA A 1 103 ? 33.811 -8.878 -9.561 1.00 58.72 103 ALA A C 1
ATOM 802 O O . ALA A 1 103 ? 32.957 -9.718 -9.846 1.00 58.72 103 ALA A O 1
ATOM 803 N N . LEU A 1 104 ? 34.778 -8.495 -10.397 1.00 64.44 104 LEU A N 1
ATOM 804 C CA . LEU A 1 104 ? 35.364 -9.378 -11.400 1.00 64.44 104 LEU A CA 1
ATOM 805 C C . LEU A 1 104 ? 35.407 -10.767 -10.783 1.00 64.44 104 LEU A C 1
ATOM 807 O O . LEU A 1 104 ? 36.124 -11.002 -9.814 1.00 64.44 104 LEU A O 1
ATOM 811 N N . THR A 1 105 ? 34.523 -11.638 -11.245 1.00 63.38 105 THR A N 1
ATOM 812 C CA . THR A 1 105 ? 34.459 -13.013 -10.788 1.00 63.38 105 THR A CA 1
ATOM 813 C C . THR A 1 105 ? 35.861 -13.592 -10.998 1.00 63.38 105 THR A C 1
ATOM 815 O O . THR A 1 105 ? 36.255 -13.763 -12.154 1.00 63.38 105 THR A O 1
ATOM 818 N N . PRO A 1 106 ? 36.637 -13.906 -9.937 1.00 63.66 106 PRO A N 1
ATOM 819 C CA . PRO A 1 106 ? 37.989 -14.461 -10.102 1.00 63.66 106 PRO A CA 1
ATOM 820 C C . PRO A 1 106 ? 37.955 -15.765 -10.914 1.00 63.66 106 PRO A C 1
ATOM 822 O O . PRO A 1 106 ? 38.920 -16.181 -11.545 1.00 63.66 106 PRO A O 1
ATOM 825 N N . PHE A 1 107 ? 36.785 -16.402 -10.911 1.00 67.88 107 PHE A N 1
ATOM 826 C CA . PHE A 1 107 ? 36.433 -17.604 -11.644 1.00 67.88 107 PHE A CA 1
ATOM 827 C C . PHE A 1 107 ? 36.049 -17.372 -13.117 1.00 67.88 107 PHE A C 1
ATOM 829 O O . PHE A 1 107 ? 36.107 -18.339 -13.869 1.00 67.88 107 PHE A O 1
ATOM 836 N N . SER A 1 108 ? 35.688 -16.158 -13.566 1.00 61.53 108 SER A N 1
ATOM 837 C CA . SER A 1 108 ? 35.580 -15.893 -15.017 1.00 61.53 108 SER A CA 1
ATOM 838 C C . SER A 1 108 ? 36.923 -15.514 -15.627 1.00 61.53 108 SER A C 1
ATOM 840 O O . SER A 1 108 ? 37.231 -15.999 -16.714 1.00 61.53 108 SER A O 1
ATOM 842 N N . GLU A 1 109 ? 37.763 -14.767 -14.896 1.00 62.12 109 GLU A N 1
ATOM 843 C CA . GLU A 1 109 ? 39.156 -14.549 -15.295 1.00 62.12 109 GLU A CA 1
ATOM 844 C C . GLU A 1 109 ? 39.881 -15.889 -15.414 1.00 62.12 109 GLU A C 1
ATOM 846 O O . GLU A 1 109 ? 40.438 -16.135 -16.474 1.00 62.12 109 GLU A O 1
ATOM 851 N N . GLY A 1 110 ? 39.751 -16.766 -14.400 1.00 61.62 110 GLY A N 1
ATOM 852 C CA . GLY A 1 110 ? 40.303 -18.129 -14.328 1.00 61.62 110 GLY A CA 1
ATOM 853 C C . GLY A 1 110 ? 39.790 -19.139 -15.373 1.00 61.62 110 GLY A C 1
ATOM 854 O O . GLY A 1 110 ? 40.477 -20.111 -15.691 1.00 61.62 110 GLY A O 1
ATOM 855 N N . ALA A 1 111 ? 38.582 -18.943 -15.905 1.00 61.91 111 ALA A N 1
ATOM 856 C CA . ALA A 1 111 ? 38.014 -19.792 -16.953 1.00 61.91 111 ALA A CA 1
ATOM 857 C C . ALA A 1 111 ? 38.469 -19.357 -18.358 1.00 61.91 111 ALA A C 1
ATOM 859 O O . ALA A 1 111 ? 38.639 -20.199 -19.242 1.00 61.91 111 ALA A O 1
ATOM 860 N N . ALA A 1 112 ? 38.719 -18.059 -18.561 1.00 67.69 112 ALA A N 1
ATOM 861 C CA . ALA A 1 112 ? 39.184 -17.512 -19.833 1.00 67.69 112 ALA A CA 1
ATOM 862 C C . ALA A 1 112 ? 40.619 -17.955 -20.190 1.00 67.69 112 ALA A C 1
ATOM 864 O O . ALA A 1 112 ? 40.919 -18.190 -21.357 1.00 67.69 112 ALA A O 1
ATOM 865 N N . ASN A 1 113 ? 41.506 -18.129 -19.206 1.00 64.44 113 ASN A N 1
ATOM 866 C CA . ASN A 1 113 ? 42.898 -18.571 -19.395 1.00 64.44 113 ASN A CA 1
ATOM 867 C C . ASN A 1 113 ? 43.082 -20.101 -19.484 1.00 64.44 113 ASN A C 1
ATOM 869 O O . ASN A 1 113 ? 44.148 -20.543 -19.910 1.00 64.44 113 ASN A O 1
ATOM 873 N N . VAL A 1 114 ? 42.083 -20.915 -19.119 1.00 68.62 114 VAL A N 1
ATOM 874 C CA . VAL A 1 114 ? 42.135 -22.389 -19.266 1.00 68.62 114 VAL A CA 1
ATOM 875 C C . VAL A 1 114 ? 41.735 -22.836 -20.676 1.00 68.62 114 VAL A C 1
ATOM 877 O O . VAL A 1 114 ? 42.264 -23.825 -21.166 1.00 68.62 114 VAL A O 1
ATOM 880 N N . GLY A 1 115 ? 40.865 -22.089 -21.364 1.00 65.38 115 GLY A N 1
ATOM 881 C CA . GLY A 1 115 ? 40.494 -22.356 -22.762 1.00 65.38 115 GLY A CA 1
ATOM 882 C C . GLY A 1 115 ? 41.478 -21.821 -23.814 1.00 65.38 115 GLY A C 1
ATOM 883 O O . GLY A 1 115 ? 41.270 -22.052 -25.000 1.00 65.38 115 GLY A O 1
ATOM 884 N N . MET A 1 116 ? 42.521 -21.091 -23.398 1.00 65.69 116 MET A N 1
ATOM 885 C CA . MET A 1 116 ? 43.534 -20.479 -24.276 1.00 65.69 116 MET A CA 1
ATOM 886 C C . MET A 1 116 ? 44.912 -21.172 -24.213 1.00 65.69 116 MET A C 1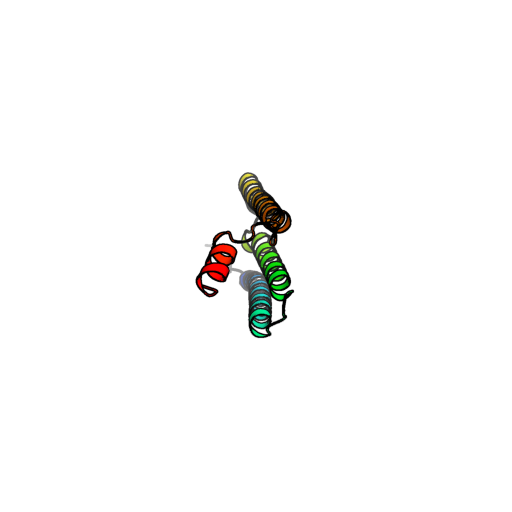
ATOM 888 O O . MET A 1 116 ? 45.901 -20.603 -24.677 1.00 65.69 116 MET A O 1
ATOM 892 N N . ARG A 1 117 ? 44.998 -22.370 -23.622 1.00 55.66 117 ARG A N 1
ATOM 893 C CA . ARG A 1 117 ? 46.218 -23.188 -23.525 1.00 55.66 117 ARG A CA 1
ATOM 894 C C . ARG A 1 117 ? 46.072 -24.512 -24.256 1.00 55.66 117 ARG A C 1
ATOM 896 O O . ARG A 1 117 ? 44.940 -25.038 -24.277 1.00 55.66 117 ARG A O 1
#

Sequence (117 aa):
MSTRPVSKRGMTGVFLGYAGVWLLLMLLLGANLGIAYLRLGRFAPALQLGIAAFQALLIWLLFMNLRGSSPPVRLCASTGLLWLIFMFSLTFSDYLTRDWNGALTPFSEGAANVGMR

Foldseek 3Di:
DDDDDDDPPPPPVVVVVVVVLVVVLVVLVVVLVVLVVVCPDPCSVVVSVVSVVVSVVSCLVPVVPLVPDDPVVVVVSVVVVVVVVVVVVVVVVVVVPDPPPPDPPVVVVVVVVVVVD

InterPro domains:
  IPR005171 Cytochrome C oxidase subunit IV, prokaryotes [PF03626] (21-88)
  IPR011743 Caa(3)-type oxidase, subunit IV [TIGR02229] (18-98)

Radius of gyration: 25.75 Å; chains: 1; bounding box: 94×27×50 Å

Organism: NCBI:txid655015